Protein AF-A0A957F0D3-F1 (afdb_monomer_lite)

Foldseek 3Di:
DQVLVCVQPVDGQDDPVCVVVLQPDQRPDLVVCVVPDPLSSVLVRQCSHNDPVSHDPDPVSSVVSVVDPDPVVVVVVVVVVVVVVVVVVVVVVVD

Radius of gyration: 15.29 Å; chains: 1; bounding box: 27×42×36 Å

Secondary structure (DSSP, 8-state):
-HHHHHHHHSS-SS-TTGGGGTTT---TTGGGGTTS-HHHHHHHHHHT-SSGGGS-SSHHHHHHHTT----HHHHHHHHHHHHHHHHHHHHHTT-

pLDDT: mean 74.6, std 11.95, range [50.41, 93.0]

Sequence (95 aa):
GAILYLLLLGEPPFDLQQARHFFEVLPPQLNKLNGFEPYIAQALRRCLAAEPSERFATIAELRHSLNLPLPPTQAAQARAELGELVQMIAAELKR

Structure (mmCIF, N/CA/C/O backbone):
data_AF-A0A957F0D3-F1
#
_entry.id   AF-A0A957F0D3-F1
#
loop_
_atom_site.group_PDB
_atom_site.id
_atom_site.type_symbol
_atom_site.label_atom_id
_atom_site.label_alt_id
_atom_site.label_comp_id
_atom_site.label_asym_id
_atom_site.label_entity_id
_atom_site.label_seq_id
_atom_site.pdbx_PDB_ins_code
_atom_site.Cartn_x
_atom_site.Cartn_y
_atom_site.Cartn_z
_atom_site.occupancy
_atom_site.B_iso_or_equiv
_atom_site.auth_seq_id
_atom_site.auth_comp_id
_atom_site.auth_asym_id
_atom_site.auth_atom_id
_atom_site.pdbx_PDB_model_num
ATOM 1 N N . GLY A 1 1 ? -3.951 1.640 -3.133 1.00 85.50 1 GLY A N 1
ATOM 2 C CA . GLY A 1 1 ? -2.542 1.410 -3.495 1.00 85.50 1 GLY A CA 1
ATOM 3 C C . GLY A 1 1 ? -1.792 2.711 -3.636 1.00 85.50 1 GLY A C 1
ATOM 4 O O . GLY A 1 1 ? -1.267 3.187 -2.644 1.00 85.50 1 GLY A O 1
ATOM 5 N N . ALA A 1 2 ? -1.793 3.308 -4.830 1.00 84.81 2 ALA A N 1
ATOM 6 C CA . ALA A 1 2 ? -0.944 4.463 -5.142 1.00 84.81 2 ALA A CA 1
ATOM 7 C C . ALA A 1 2 ? -1.151 5.678 -4.223 1.00 84.81 2 ALA A C 1
ATOM 9 O O . ALA A 1 2 ? -0.180 6.274 -3.781 1.00 84.81 2 ALA A O 1
ATOM 10 N N . ILE A 1 3 ? -2.399 5.986 -3.860 1.00 85.94 3 ILE A N 1
ATOM 11 C CA . ILE A 1 3 ? -2.697 7.062 -2.903 1.00 85.94 3 ILE A CA 1
ATOM 12 C C . ILE A 1 3 ? -2.108 6.773 -1.517 1.00 85.94 3 ILE A C 1
ATOM 14 O O . ILE A 1 3 ? -1.512 7.651 -0.914 1.00 85.94 3 ILE A O 1
ATOM 18 N N . LEU A 1 4 ? -2.227 5.537 -1.020 1.00 85.62 4 LEU A N 1
ATOM 19 C CA . LEU A 1 4 ? -1.657 5.162 0.278 1.00 85.62 4 LEU A CA 1
ATOM 20 C C . LEU A 1 4 ? -0.125 5.267 0.260 1.00 85.62 4 LEU A C 1
ATOM 22 O O . LEU A 1 4 ? 0.455 5.751 1.221 1.00 85.62 4 LEU A O 1
ATOM 26 N N 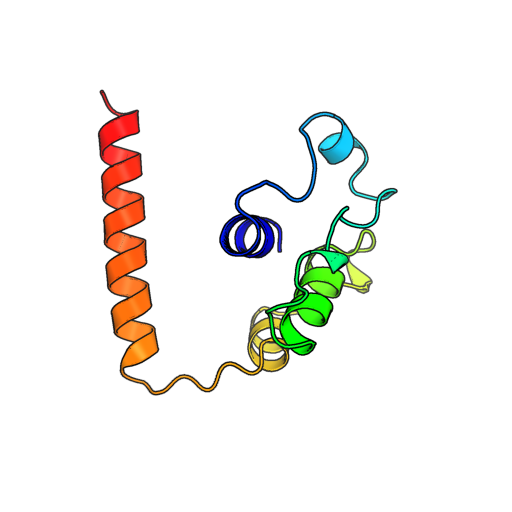. TYR A 1 5 ? 0.514 4.866 -0.842 1.00 87.19 5 TYR A N 1
ATOM 27 C CA . TYR A 1 5 ? 1.954 5.044 -1.033 1.00 87.19 5 TYR A CA 1
ATOM 28 C C . TYR A 1 5 ? 2.337 6.533 -0.972 1.00 87.19 5 TYR A C 1
ATOM 30 O O . TYR A 1 5 ? 3.216 6.903 -0.200 1.00 87.19 5 TYR A O 1
ATOM 38 N N . LEU A 1 6 ? 1.628 7.385 -1.723 1.00 86.50 6 LEU A N 1
ATOM 39 C CA . LEU A 1 6 ? 1.857 8.833 -1.752 1.00 86.50 6 LEU A CA 1
ATOM 40 C C . LEU A 1 6 ? 1.711 9.473 -0.365 1.00 86.50 6 LEU A C 1
ATOM 42 O O . LEU A 1 6 ? 2.530 10.302 0.008 1.00 86.50 6 LEU A O 1
ATOM 46 N N . LEU A 1 7 ? 0.703 9.074 0.415 1.00 85.88 7 LEU A N 1
ATOM 47 C CA . LEU A 1 7 ? 0.501 9.601 1.769 1.00 85.88 7 LEU A CA 1
ATOM 48 C C . LEU A 1 7 ? 1.637 9.219 2.728 1.00 85.88 7 LEU A C 1
ATOM 50 O O . LEU A 1 7 ? 1.961 9.992 3.622 1.00 85.88 7 LEU A O 1
ATOM 54 N N . LEU A 1 8 ? 2.223 8.032 2.559 1.00 83.25 8 LEU A N 1
ATOM 55 C CA . LEU A 1 8 ? 3.255 7.518 3.462 1.00 83.25 8 LEU A CA 1
ATOM 56 C C . LEU A 1 8 ? 4.664 7.989 3.093 1.00 83.25 8 LEU A C 1
ATOM 58 O O . LEU A 1 8 ? 5.504 8.136 3.976 1.00 83.25 8 LEU A O 1
ATOM 62 N N . LEU A 1 9 ? 4.931 8.196 1.803 1.00 82.94 9 LEU A N 1
ATOM 63 C CA . LEU A 1 9 ? 6.273 8.486 1.291 1.00 82.94 9 LEU A CA 1
ATOM 64 C C . LEU A 1 9 ? 6.403 9.887 0.677 1.00 82.94 9 LEU A C 1
ATOM 66 O O . LEU A 1 9 ? 7.513 10.308 0.371 1.00 82.94 9 LEU A O 1
ATOM 70 N N . GLY A 1 10 ? 5.300 10.624 0.519 1.00 83.50 10 GLY A N 1
ATOM 71 C CA . GLY A 1 10 ? 5.285 12.000 0.006 1.00 83.50 10 GLY A CA 1
ATOM 72 C C . GLY A 1 10 ? 5.469 12.123 -1.509 1.00 83.50 10 GLY A C 1
ATOM 73 O O . GLY A 1 10 ? 5.322 13.210 -2.060 1.00 83.50 10 GLY A O 1
ATOM 74 N N . GLU A 1 11 ? 5.738 11.017 -2.198 1.00 84.06 11 GLU A N 1
ATOM 75 C CA . GLU A 1 11 ? 5.922 10.958 -3.645 1.00 84.06 11 GLU A CA 1
ATOM 76 C C . GLU A 1 11 ? 5.118 9.803 -4.259 1.00 84.06 11 GLU A C 1
ATOM 78 O O . GLU A 1 11 ? 4.826 8.816 -3.576 1.00 84.06 11 GLU A O 1
ATOM 83 N N . PRO A 1 12 ? 4.683 9.912 -5.527 1.00 81.69 12 PRO A N 1
ATOM 84 C CA . PRO A 1 12 ? 3.948 8.837 -6.179 1.00 81.69 12 PRO A CA 1
ATOM 85 C C . PRO A 1 12 ? 4.840 7.595 -6.354 1.00 81.69 12 PRO A C 1
ATOM 87 O O . PRO A 1 12 ? 6.047 7.729 -6.546 1.00 81.69 12 PRO A O 1
ATOM 90 N N . PRO A 1 13 ? 4.262 6.378 -6.349 1.00 78.19 13 PRO A N 1
ATOM 91 C CA . PRO A 1 13 ? 5.039 5.146 -6.507 1.00 78.19 13 PRO A CA 1
ATOM 92 C C . PRO A 1 13 ? 5.705 5.012 -7.875 1.00 78.19 13 PRO A C 1
ATOM 94 O O . PRO A 1 13 ? 6.662 4.265 -8.006 1.00 78.19 13 PRO A O 1
ATOM 97 N N . PHE A 1 14 ? 5.197 5.704 -8.893 1.00 78.69 14 PHE A N 1
ATOM 98 C CA . PHE A 1 14 ? 5.708 5.648 -10.256 1.00 78.69 14 PHE A CA 1
ATOM 99 C C . PHE A 1 14 ? 5.704 7.056 -10.845 1.00 78.69 14 PHE A C 1
ATOM 101 O O . PHE A 1 14 ? 4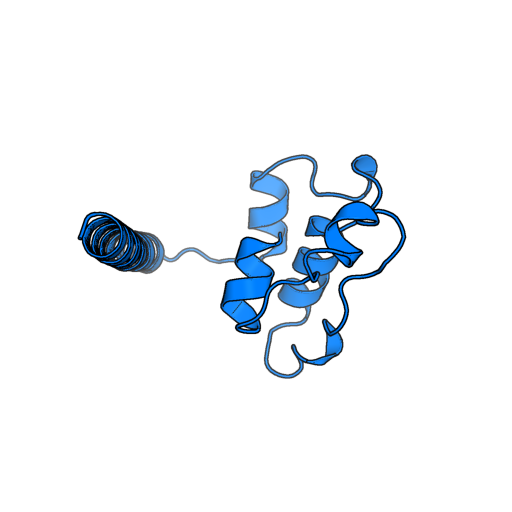.759 7.818 -10.614 1.00 78.69 14 PHE A O 1
ATOM 108 N N . ASP A 1 15 ? 6.730 7.396 -11.627 1.00 73.38 15 ASP A N 1
ATOM 109 C CA . ASP A 1 15 ? 6.691 8.598 -12.462 1.00 73.38 15 ASP A CA 1
ATOM 110 C C . ASP A 1 15 ? 5.731 8.408 -13.661 1.00 73.38 15 ASP A C 1
ATOM 112 O O . ASP A 1 15 ? 5.274 7.300 -13.954 1.00 73.38 15 ASP A O 1
ATOM 116 N N . LEU A 1 16 ? 5.400 9.487 -14.377 1.00 67.00 16 LEU A N 1
ATOM 117 C CA . LEU A 1 16 ? 4.458 9.441 -15.507 1.00 67.00 16 LEU A CA 1
ATOM 118 C C . LEU A 1 16 ? 4.928 8.566 -16.687 1.00 67.00 16 LEU A C 1
ATOM 120 O O . LEU A 1 16 ? 4.089 8.106 -17.467 1.00 67.00 16 LEU A O 1
ATOM 124 N N . GLN A 1 17 ? 6.234 8.332 -16.845 1.00 63.38 17 GLN A N 1
ATOM 125 C CA . GLN A 1 17 ? 6.778 7.447 -17.881 1.00 63.38 17 GLN A CA 1
ATOM 126 C C . GLN A 1 17 ? 6.751 5.973 -17.447 1.00 63.38 17 GLN A C 1
ATOM 128 O O . GLN A 1 17 ? 6.408 5.099 -18.246 1.00 63.38 17 GLN A O 1
ATOM 133 N N . GLN A 1 18 ? 7.019 5.705 -16.170 1.00 62.81 18 GLN A N 1
ATOM 134 C CA . GLN A 1 18 ? 6.936 4.395 -15.525 1.00 62.81 18 GLN A CA 1
ATOM 135 C C . GLN A 1 18 ? 5.485 3.938 -15.361 1.00 62.81 18 GLN A C 1
ATOM 137 O O . GLN A 1 18 ? 5.193 2.754 -15.503 1.00 62.81 18 GLN A O 1
ATOM 142 N N . ALA A 1 19 ? 4.545 4.869 -15.169 1.00 60.97 19 ALA A N 1
ATOM 143 C CA . ALA A 1 19 ? 3.117 4.570 -15.086 1.00 60.97 19 ALA A CA 1
ATOM 144 C C . ALA A 1 19 ? 2.569 3.892 -16.357 1.00 60.97 19 ALA A C 1
ATOM 146 O O . ALA A 1 19 ? 1.584 3.161 -16.285 1.00 60.97 19 ALA A O 1
ATOM 147 N N . ARG A 1 20 ? 3.218 4.093 -17.516 1.00 59.22 20 ARG A N 1
ATOM 148 C CA . ARG A 1 20 ? 2.876 3.402 -18.774 1.00 59.22 20 ARG A CA 1
ATOM 149 C C . ARG A 1 20 ? 3.323 1.936 -18.802 1.00 59.22 20 ARG A C 1
ATOM 151 O O . ARG A 1 20 ? 2.747 1.158 -19.551 1.00 59.22 20 ARG A O 1
ATOM 158 N N . HIS A 1 21 ? 4.286 1.567 -17.960 1.00 60.25 21 HIS A N 1
ATOM 159 C CA . HIS A 1 21 ? 4.856 0.221 -17.828 1.00 60.25 21 HIS A CA 1
ATOM 160 C C . HIS A 1 21 ? 4.597 -0.346 -16.424 1.00 60.25 21 HIS A C 1
ATOM 162 O O . HIS A 1 21 ? 5.406 -1.097 -15.886 1.00 60.25 21 HIS A O 1
ATOM 168 N N . PHE A 1 22 ? 3.452 0.013 -15.827 1.00 60.22 22 PHE A N 1
ATOM 169 C CA . PHE A 1 22 ? 3.046 -0.335 -14.455 1.00 60.22 22 PHE A CA 1
ATOM 170 C C . PHE A 1 22 ? 3.156 -1.839 -14.131 1.00 60.22 22 PHE A C 1
ATOM 172 O O . PHE A 1 22 ? 3.174 -2.226 -12.968 1.00 60.22 22 PHE A O 1
ATOM 179 N N . PHE A 1 23 ? 3.211 -2.689 -15.157 1.00 57.38 23 PHE A N 1
ATOM 180 C CA . PHE A 1 23 ? 3.281 -4.141 -15.049 1.00 57.38 23 PHE A CA 1
ATOM 181 C C . PHE A 1 23 ? 4.705 -4.706 -14.914 1.00 57.38 23 PHE A C 1
ATOM 183 O O . PHE A 1 23 ? 4.855 -5.871 -14.565 1.00 57.38 23 PHE A O 1
ATOM 190 N N . GLU A 1 24 ? 5.749 -3.912 -15.159 1.00 56.88 24 GLU A N 1
ATOM 191 C CA . GLU A 1 24 ? 7.132 -4.417 -15.239 1.00 56.88 24 GLU A CA 1
ATOM 192 C C . GLU A 1 24 ? 8.012 -3.988 -14.057 1.00 56.88 24 GLU A C 1
ATOM 194 O O . GLU A 1 24 ? 9.115 -4.505 -13.876 1.0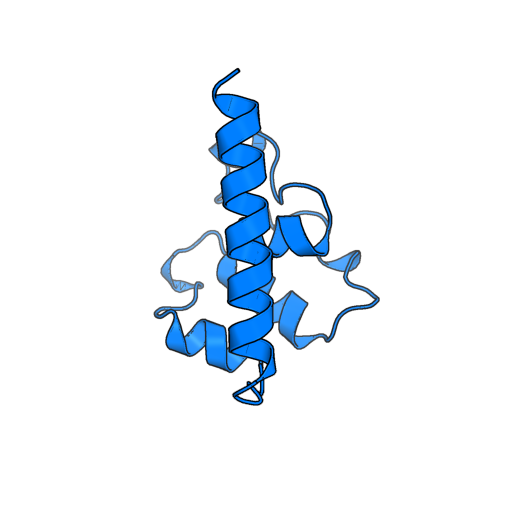0 56.88 24 GLU A O 1
ATOM 199 N N . VAL A 1 25 ? 7.538 -3.055 -13.228 1.00 57.00 25 VAL A N 1
ATOM 200 C CA . VAL A 1 25 ? 8.365 -2.397 -12.211 1.00 57.00 25 VAL A CA 1
ATOM 201 C C . VAL A 1 25 ? 7.737 -2.585 -10.833 1.00 57.00 25 VAL A C 1
ATOM 203 O O . VAL A 1 25 ? 6.631 -2.117 -10.568 1.00 57.00 25 VAL A O 1
ATOM 206 N N . LEU A 1 26 ? 8.449 -3.261 -9.922 1.00 59.22 26 LEU A N 1
ATOM 207 C CA . LEU A 1 26 ? 8.116 -3.214 -8.495 1.00 59.22 26 LEU A CA 1
ATOM 208 C C . LEU A 1 26 ? 8.138 -1.745 -8.049 1.00 59.22 26 LEU A C 1
ATOM 210 O O . LEU A 1 26 ? 9.104 -1.067 -8.396 1.00 59.22 26 LEU A O 1
ATOM 214 N N . PRO A 1 27 ? 7.162 -1.259 -7.254 1.00 60.41 27 PRO A N 1
ATOM 215 C CA . PRO A 1 27 ? 7.179 0.115 -6.769 1.00 60.41 27 PRO A CA 1
ATOM 216 C C . PRO A 1 27 ? 8.542 0.403 -6.135 1.00 60.41 27 PRO A C 1
ATOM 218 O O . PRO A 1 27 ? 8.895 -0.261 -5.146 1.00 60.41 27 PRO A O 1
ATOM 221 N N . PRO A 1 28 ? 9.346 1.314 -6.709 1.00 59.88 28 PRO A N 1
ATOM 222 C CA . PRO A 1 28 ? 10.620 1.668 -6.125 1.00 59.88 28 PRO A CA 1
ATOM 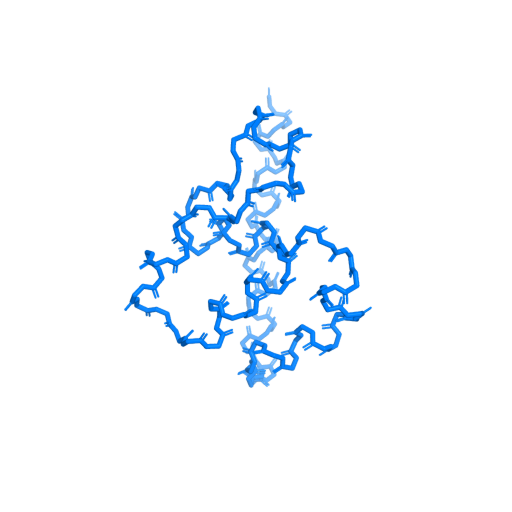223 C C . PRO A 1 28 ? 10.358 2.157 -4.700 1.00 59.88 28 PRO A C 1
ATOM 225 O O . PRO A 1 28 ? 9.350 2.785 -4.430 1.00 59.88 28 PRO A O 1
ATOM 228 N N . GLN A 1 29 ? 11.275 1.871 -3.781 1.00 65.31 29 GLN A N 1
ATOM 229 C CA . GLN A 1 29 ? 11.334 2.474 -2.445 1.00 65.31 29 GLN A CA 1
ATOM 230 C C . GLN A 1 29 ? 10.436 1.950 -1.306 1.00 65.31 29 GLN A C 1
ATOM 232 O O . GLN A 1 29 ? 10.380 2.582 -0.250 1.00 65.31 29 GLN A O 1
ATOM 237 N N . LEU A 1 30 ? 9.828 0.759 -1.396 1.00 67.06 30 LEU A N 1
ATOM 238 C CA . LEU A 1 30 ? 9.180 0.155 -0.207 1.00 67.06 30 LEU A CA 1
ATOM 239 C C . LEU A 1 30 ? 10.146 -0.042 0.985 1.00 67.06 30 LEU A C 1
ATOM 241 O O . LEU A 1 30 ? 9.710 -0.134 2.126 1.00 67.06 30 LEU A O 1
ATOM 245 N N . ASN A 1 31 ? 11.456 -0.077 0.738 1.00 68.56 31 ASN A N 1
ATOM 246 C CA . ASN A 1 31 ? 12.507 -0.094 1.759 1.00 68.56 31 ASN A CA 1
ATOM 247 C C . ASN A 1 31 ? 12.670 1.237 2.520 1.00 68.56 31 ASN A C 1
ATOM 249 O O . ASN A 1 31 ? 13.277 1.242 3.584 1.00 68.56 31 ASN A O 1
ATOM 253 N N . LYS A 1 32 ? 12.136 2.362 2.024 1.00 70.25 32 LYS A N 1
ATOM 254 C CA . LYS A 1 32 ? 12.106 3.629 2.778 1.00 70.25 32 LYS A CA 1
ATOM 255 C C . LYS A 1 32 ? 11.049 3.633 3.883 1.00 70.25 32 LYS A C 1
ATOM 257 O O . LYS A 1 32 ? 11.066 4.514 4.735 1.00 70.25 32 LYS A O 1
ATOM 262 N N . LEU A 1 33 ? 10.189 2.615 3.935 1.00 70.06 33 LEU A N 1
ATOM 263 C CA . LEU A 1 33 ? 9.205 2.425 5.000 1.00 70.06 33 LEU A CA 1
ATOM 264 C C . LEU A 1 33 ? 9.819 1.911 6.319 1.00 70.06 33 LEU A C 1
ATOM 266 O O . LEU A 1 33 ? 9.086 1.396 7.151 1.00 70.06 33 LEU A O 1
ATOM 270 N N . ASN A 1 34 ? 11.131 2.054 6.549 1.00 59.97 34 ASN A N 1
ATOM 271 C CA . ASN A 1 34 ? 11.850 1.525 7.724 1.00 59.97 34 ASN A CA 1
ATOM 272 C C . ASN A 1 34 ? 11.352 2.038 9.100 1.00 59.97 34 ASN A C 1
ATOM 274 O O . ASN A 1 34 ? 11.861 1.593 10.123 1.00 59.97 34 ASN A O 1
ATOM 278 N N . GLY A 1 35 ? 10.371 2.946 9.146 1.00 64.31 35 GLY A N 1
ATOM 279 C CA . GLY A 1 35 ? 9.676 3.384 10.366 1.00 64.31 35 GLY A CA 1
ATOM 280 C C . GLY A 1 35 ? 8.198 2.979 10.450 1.00 64.31 35 GLY A C 1
ATOM 281 O O . GLY A 1 35 ? 7.524 3.357 11.402 1.00 64.31 35 GLY A O 1
ATOM 282 N N . PHE A 1 36 ? 7.681 2.246 9.463 1.00 68.00 36 PHE A N 1
ATOM 283 C CA . PHE A 1 36 ? 6.305 1.761 9.435 1.00 68.00 36 PHE A CA 1
ATOM 284 C C . PHE A 1 36 ? 6.249 0.278 9.772 1.00 68.00 36 PHE A C 1
ATOM 286 O O . PHE A 1 36 ? 7.165 -0.490 9.479 1.00 68.00 36 PHE A O 1
ATOM 293 N N . GLU A 1 37 ? 5.127 -0.129 10.354 1.00 74.81 37 GLU A N 1
ATOM 294 C CA . GLU A 1 37 ? 4.876 -1.524 10.676 1.00 74.81 37 GLU A CA 1
ATOM 295 C C . GLU A 1 37 ? 4.985 -2.421 9.424 1.00 74.81 37 GLU A C 1
ATOM 297 O O . GLU A 1 37 ? 4.441 -2.071 8.366 1.00 74.81 37 GLU A O 1
ATOM 302 N N . PRO A 1 38 ? 5.627 -3.604 9.514 1.00 76.56 38 PRO A N 1
ATOM 303 C CA . PRO A 1 38 ? 5.877 -4.481 8.364 1.00 76.56 38 PRO A CA 1
ATOM 304 C C . PRO A 1 38 ? 4.626 -4.843 7.547 1.00 76.56 38 PRO A C 1
ATOM 306 O O . PRO A 1 38 ? 4.707 -5.040 6.330 1.00 76.56 38 PRO A O 1
ATOM 309 N N . TYR A 1 39 ? 3.453 -4.887 8.190 1.00 80.88 39 TYR A N 1
ATOM 310 C CA . TYR A 1 39 ? 2.183 -5.178 7.521 1.00 80.88 39 TYR A CA 1
ATOM 311 C C . TYR A 1 39 ? 1.779 -4.088 6.510 1.00 80.88 39 TYR A C 1
ATOM 313 O O . TYR A 1 39 ? 1.141 -4.398 5.502 1.00 80.88 39 TYR A O 1
ATOM 321 N N . ILE A 1 40 ? 2.184 -2.827 6.715 1.00 84.12 40 ILE A N 1
ATOM 322 C CA . ILE A 1 40 ? 1.880 -1.711 5.803 1.00 84.12 40 ILE A CA 1
ATOM 323 C C . ILE A 1 40 ? 2.644 -1.889 4.493 1.00 84.12 40 ILE A C 1
ATOM 325 O O . ILE A 1 40 ? 2.059 -1.798 3.412 1.00 84.12 40 ILE A O 1
ATOM 329 N N . ALA A 1 41 ? 3.939 -2.202 4.577 1.00 83.19 41 ALA A N 1
ATOM 330 C CA . ALA A 1 41 ? 4.767 -2.460 3.402 1.00 83.19 41 ALA A CA 1
ATOM 331 C C . ALA A 1 41 ? 4.258 -3.677 2.610 1.00 83.19 41 ALA A C 1
ATOM 333 O O . ALA A 1 41 ? 4.207 -3.647 1.377 1.00 83.19 41 ALA A O 1
ATOM 334 N N . GLN A 1 42 ? 3.821 -4.729 3.309 1.00 84.94 42 GLN A N 1
ATOM 335 C CA . GLN A 1 42 ? 3.240 -5.916 2.682 1.00 84.94 42 GLN A CA 1
ATOM 336 C C . GLN A 1 42 ? 1.901 -5.609 1.989 1.00 84.94 42 GLN A C 1
ATOM 338 O O . GLN A 1 42 ? 1.689 -6.019 0.843 1.00 84.94 42 GLN A O 1
ATOM 343 N N . ALA A 1 43 ? 1.026 -4.834 2.635 1.00 89.00 43 ALA A N 1
ATOM 344 C CA . ALA A 1 43 ? -0.239 -4.399 2.051 1.00 89.00 43 ALA A CA 1
ATOM 345 C C . ALA A 1 43 ? -0.023 -3.490 0.830 1.00 89.00 43 ALA A C 1
ATOM 347 O O . ALA A 1 43 ? -0.696 -3.650 -0.190 1.00 89.00 43 ALA A O 1
ATOM 348 N N . LEU A 1 44 ? 0.945 -2.571 0.883 1.00 87.56 44 LEU A N 1
ATOM 349 C CA . LEU A 1 44 ? 1.315 -1.742 -0.265 1.00 87.56 44 LEU A CA 1
ATOM 350 C C . LEU A 1 44 ? 1.832 -2.581 -1.435 1.00 87.56 44 LEU A C 1
ATOM 352 O O . LEU A 1 44 ? 1.414 -2.340 -2.568 1.00 87.56 44 LEU A O 1
ATOM 356 N N . ARG A 1 45 ? 2.664 -3.595 -1.166 1.00 86.06 45 ARG A N 1
ATOM 357 C CA . ARG A 1 45 ? 3.169 -4.512 -2.198 1.00 86.06 45 ARG A CA 1
ATOM 358 C C . ARG A 1 45 ? 2.030 -5.239 -2.915 1.00 86.06 45 ARG A C 1
ATOM 360 O O . ARG A 1 45 ? 1.992 -5.207 -4.138 1.00 86.06 45 ARG A O 1
ATOM 367 N N . ARG A 1 46 ? 1.069 -5.821 -2.182 1.00 89.56 46 ARG A N 1
ATOM 368 C CA . ARG A 1 46 ? -0.115 -6.456 -2.804 1.00 89.56 46 ARG A CA 1
ATOM 369 C C . ARG A 1 46 ? -0.995 -5.443 -3.533 1.00 89.56 46 ARG A C 1
ATOM 371 O O . ARG A 1 46 ? -1.465 -5.717 -4.627 1.00 89.56 46 ARG A O 1
ATOM 378 N N . CYS A 1 47 ? -1.206 -4.251 -2.974 1.00 89.81 47 CYS A N 1
ATOM 379 C CA . CYS A 1 47 ? -2.008 -3.215 -3.634 1.00 89.81 47 CYS A CA 1
ATOM 380 C C . CYS A 1 47 ? -1.452 -2.773 -4.992 1.00 89.81 47 CYS A C 1
ATOM 382 O O . CYS A 1 47 ? -2.223 -2.326 -5.841 1.00 89.81 47 CYS A O 1
ATOM 384 N N . LEU A 1 48 ? -0.128 -2.783 -5.133 1.00 86.31 48 LEU A N 1
ATOM 385 C CA . LEU A 1 48 ? 0.593 -2.285 -6.299 1.00 86.31 48 LEU A CA 1
ATOM 386 C C . LEU A 1 48 ? 1.137 -3.420 -7.177 1.00 86.31 48 LEU A C 1
ATOM 388 O O . LEU A 1 48 ? 1.960 -3.156 -8.046 1.00 86.31 48 LEU A O 1
ATOM 392 N N . ALA A 1 49 ? 0.695 -4.663 -6.959 1.00 85.00 49 ALA A N 1
ATOM 393 C CA . ALA A 1 49 ? 1.105 -5.790 -7.784 1.00 85.00 49 ALA A CA 1
ATOM 394 C C . ALA A 1 49 ? 0.719 -5.560 -9.255 1.00 85.00 49 ALA A C 1
ATOM 396 O O . ALA A 1 49 ? -0.371 -5.049 -9.553 1.00 85.00 49 ALA A O 1
ATOM 397 N N . ALA A 1 50 ? 1.618 -5.942 -10.163 1.00 80.12 50 ALA A N 1
ATOM 398 C CA . ALA A 1 50 ? 1.413 -5.849 -11.603 1.00 80.12 50 ALA A CA 1
ATOM 399 C C . ALA A 1 50 ? 0.164 -6.638 -12.013 1.00 80.12 50 ALA A C 1
ATOM 401 O O . ALA A 1 50 ? -0.797 -6.059 -12.528 1.00 80.12 50 ALA A O 1
ATOM 402 N N . GLU A 1 51 ? 0.142 -7.924 -11.664 1.00 84.25 51 GLU A N 1
ATOM 403 C CA . GLU A 1 51 ? -0.955 -8.834 -11.961 1.00 84.25 51 GLU A CA 1
ATOM 404 C C . GLU A 1 51 ? -2.189 -8.531 -11.097 1.00 84.25 51 GLU A C 1
ATOM 406 O O . GLU A 1 51 ? -2.108 -8.544 -9.863 1.00 84.25 51 GLU A O 1
ATOM 411 N N . PRO A 1 52 ? -3.370 -8.282 -11.698 1.00 86.25 52 PRO A N 1
ATOM 412 C CA . PRO A 1 52 ? -4.592 -8.018 -10.940 1.00 86.25 52 PRO A CA 1
ATOM 413 C C . PRO A 1 52 ? -4.964 -9.137 -9.961 1.00 86.25 52 PRO A C 1
ATOM 415 O O . PRO A 1 52 ? -5.499 -8.846 -8.894 1.00 86.25 52 PRO A O 1
ATOM 418 N N . SER A 1 53 ? -4.656 -10.395 -10.293 1.00 90.62 53 SER A N 1
ATOM 419 C CA . SER A 1 53 ? -4.910 -11.561 -9.436 1.00 90.62 53 SER A CA 1
ATOM 420 C C . SER A 1 53 ? -4.046 -11.601 -8.174 1.00 90.62 53 SER A C 1
ATOM 422 O O . SER A 1 53 ? -4.405 -12.283 -7.218 1.00 90.62 53 SER A O 1
ATOM 424 N N . GLU A 1 54 ? -2.925 -10.881 -8.146 1.00 89.06 54 GLU A N 1
ATOM 425 C CA . GLU A 1 54 ? -2.050 -10.786 -6.970 1.00 89.06 54 GLU A CA 1
ATOM 426 C C . GLU A 1 54 ? -2.476 -9.666 -6.004 1.00 89.06 54 GLU A C 1
ATOM 428 O O . GLU A 1 54 ? -1.996 -9.583 -4.863 1.00 89.06 54 GLU A O 1
ATOM 433 N N . ARG A 1 55 ? -3.408 -8.807 -6.437 1.00 91.81 55 ARG A N 1
ATOM 434 C CA . ARG A 1 55 ? -3.967 -7.725 -5.623 1.00 91.81 55 ARG A CA 1
ATOM 435 C C . ARG A 1 55 ? -4.987 -8.257 -4.619 1.00 91.81 55 ARG A C 1
ATOM 437 O O . ARG A 1 55 ? -5.402 -9.412 -4.645 1.00 91.81 55 ARG A O 1
ATOM 444 N N . PHE A 1 56 ? -5.403 -7.389 -3.703 1.00 93.00 56 PHE A N 1
ATOM 445 C CA . PHE A 1 56 ? -6.554 -7.674 -2.850 1.00 93.00 56 PHE A CA 1
ATOM 446 C C . PHE A 1 56 ? -7.813 -7.781 -3.708 1.00 93.00 56 PHE A C 1
ATOM 448 O O . PHE A 1 56 ? -8.117 -6.861 -4.472 1.00 93.00 56 PHE A O 1
ATOM 455 N N . ALA A 1 57 ? -8.560 -8.871 -3.546 1.00 92.50 57 ALA A N 1
ATOM 456 C CA . ALA A 1 57 ? -9.788 -9.100 -4.303 1.00 92.50 57 ALA A CA 1
ATOM 457 C C . ALA A 1 57 ? -10.902 -8.140 -3.865 1.00 92.50 57 ALA A C 1
ATOM 459 O O . ALA A 1 57 ? -11.785 -7.788 -4.646 1.00 92.50 57 ALA A O 1
ATOM 460 N N . THR A 1 58 ? -10.864 -7.704 -2.602 1.00 91.81 58 THR A N 1
ATOM 461 C CA . THR A 1 58 ? -11.855 -6.789 -2.034 1.00 91.81 58 THR A CA 1
ATOM 462 C C . THR A 1 58 ? -11.218 -5.742 -1.129 1.00 91.81 58 THR A C 1
ATOM 464 O O . THR A 1 58 ? -10.149 -5.932 -0.547 1.00 91.81 58 THR A O 1
ATOM 467 N N . ILE A 1 59 ? -11.937 -4.637 -0.928 1.00 86.94 59 ILE A N 1
ATOM 468 C CA . ILE A 1 59 ? -11.538 -3.603 0.030 1.00 86.94 59 ILE A CA 1
ATOM 469 C C . ILE A 1 59 ? -11.522 -4.114 1.480 1.00 86.94 59 ILE A C 1
ATOM 471 O O . ILE A 1 59 ? -10.733 -3.640 2.295 1.00 86.94 59 ILE A O 1
ATOM 475 N N . ALA A 1 60 ? -12.374 -5.091 1.809 1.00 86.38 60 ALA A N 1
ATOM 476 C CA . ALA A 1 60 ? -12.433 -5.692 3.138 1.00 86.38 60 ALA A CA 1
ATOM 477 C C . ALA A 1 60 ? -11.149 -6.471 3.455 1.00 86.38 60 ALA A C 1
ATOM 479 O O . ALA A 1 60 ? -10.636 -6.372 4.568 1.00 86.38 60 ALA A O 1
ATOM 480 N N . GLU A 1 61 ? -10.609 -7.175 2.459 1.00 88.75 61 GLU A N 1
ATOM 481 C CA . GLU A 1 61 ? -9.341 -7.897 2.560 1.00 88.75 61 GLU A CA 1
ATOM 482 C C . GLU A 1 61 ? -8.164 -6.935 2.775 1.00 88.75 61 GLU A C 1
ATOM 484 O O . GLU A 1 61 ? -7.357 -7.141 3.681 1.00 88.75 61 GLU A O 1
ATOM 489 N N . LEU A 1 62 ? -8.118 -5.827 2.022 1.00 89.75 62 LEU A N 1
ATOM 490 C CA . LEU A 1 62 ? -7.126 -4.769 2.239 1.00 89.75 62 LEU A CA 1
ATOM 491 C C . LEU A 1 62 ? -7.230 -4.189 3.656 1.00 89.75 62 LEU A C 1
ATOM 493 O O . LEU A 1 62 ? -6.225 -4.051 4.349 1.00 89.75 62 LEU A O 1
ATOM 497 N N . ARG A 1 63 ? -8.445 -3.867 4.110 1.00 86.50 63 ARG A N 1
ATOM 498 C CA . ARG A 1 63 ? -8.669 -3.312 5.452 1.00 86.50 63 ARG A CA 1
ATOM 499 C C . ARG A 1 63 ? -8.205 -4.270 6.549 1.00 86.50 63 ARG A C 1
ATOM 501 O O . ARG A 1 63 ? -7.607 -3.821 7.520 1.00 86.50 63 ARG A O 1
ATOM 508 N N . HIS A 1 64 ? -8.474 -5.565 6.388 1.00 85.50 64 HIS A N 1
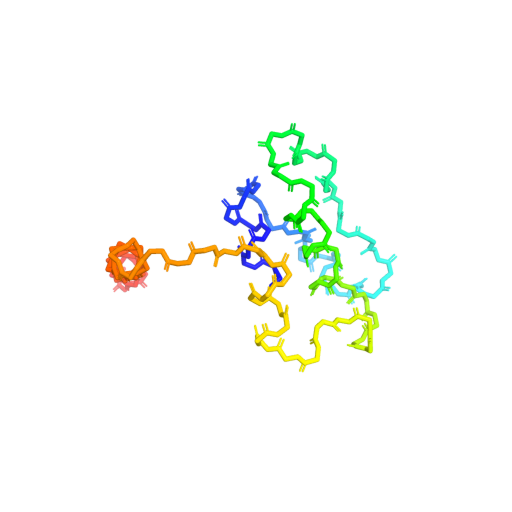ATOM 509 C CA . HIS A 1 64 ? -8.001 -6.593 7.310 1.00 85.50 64 HIS A CA 1
ATOM 510 C C . HIS A 1 64 ? -6.468 -6.683 7.308 1.00 85.50 64 HIS A C 1
ATOM 512 O O . HIS A 1 64 ? -5.856 -6.691 8.371 1.00 85.50 64 HIS A O 1
ATOM 518 N N . SER A 1 65 ? -5.842 -6.658 6.127 1.00 86.44 65 SER A N 1
ATOM 519 C CA . SER A 1 65 ? -4.381 -6.709 5.984 1.00 86.44 65 SER A CA 1
ATOM 520 C C . SER A 1 65 ? -3.661 -5.488 6.549 1.00 86.44 65 SER A C 1
ATOM 522 O O . SER A 1 65 ? -2.521 -5.614 6.984 1.00 86.44 65 SER A O 1
ATOM 524 N N . LEU A 1 66 ? -4.292 -4.313 6.536 1.00 85.56 66 LEU A N 1
ATOM 525 C CA . LEU A 1 66 ? -3.748 -3.112 7.171 1.00 85.56 66 LEU A CA 1
ATOM 526 C C . LEU A 1 66 ? -3.865 -3.148 8.698 1.00 85.56 66 LEU A C 1
ATOM 528 O O . LEU A 1 66 ? -3.477 -2.178 9.333 1.00 85.56 66 LEU A O 1
ATOM 532 N N . ASN A 1 67 ? -4.415 -4.229 9.266 1.00 74.06 67 ASN A N 1
ATOM 533 C CA . ASN A 1 67 ? -4.552 -4.470 10.697 1.00 74.06 67 ASN A CA 1
ATOM 534 C C . ASN A 1 67 ? -4.941 -3.205 11.471 1.00 74.06 67 ASN A C 1
ATOM 536 O O . ASN A 1 67 ? -4.355 -2.910 12.503 1.00 74.06 67 ASN A O 1
ATOM 540 N N . LEU A 1 68 ? -5.875 -2.419 10.922 1.00 64.56 68 LEU A N 1
ATOM 541 C CA . LEU A 1 68 ? -6.351 -1.185 11.532 1.00 64.56 68 LEU A CA 1
ATOM 542 C C . LEU A 1 68 ? -7.400 -1.576 12.581 1.00 64.56 68 LEU A C 1
ATOM 544 O O . LEU A 1 68 ? -8.556 -1.800 12.196 1.00 64.56 68 LEU A O 1
ATOM 548 N N . PRO A 1 69 ? -7.077 -1.661 13.892 1.00 56.69 69 PRO A N 1
ATOM 549 C CA . PRO A 1 69 ? -8.120 -1.537 14.887 1.00 56.69 69 PRO A CA 1
ATOM 550 C C . PRO A 1 69 ? -8.687 -0.136 14.691 1.00 56.69 69 PRO A C 1
ATOM 552 O O . PRO A 1 69 ? -7.985 0.856 14.855 1.00 56.69 69 PRO A O 1
ATOM 555 N N . LEU A 1 70 ? -9.941 -0.031 14.272 1.00 50.41 70 LEU A N 1
ATOM 556 C CA . LEU A 1 70 ? -10.630 1.245 14.342 1.00 50.41 70 LEU A CA 1
ATOM 557 C C . LEU A 1 70 ? -11.204 1.345 15.754 1.00 50.41 70 LEU A C 1
ATOM 559 O O . LEU A 1 70 ? -12.239 0.726 16.013 1.00 50.41 70 LEU A O 1
ATOM 563 N N . PRO A 1 71 ? -10.608 2.116 16.681 1.00 50.62 71 PRO A N 1
ATOM 564 C CA . PRO A 1 71 ? -11.435 2.691 17.718 1.00 50.62 71 PRO A CA 1
ATOM 565 C C . PRO A 1 71 ? -12.461 3.584 16.994 1.00 50.62 71 PRO A C 1
ATOM 567 O O . PRO A 1 71 ? -12.075 4.395 16.142 1.00 50.62 71 PRO A O 1
ATOM 570 N N . PRO A 1 72 ? -13.768 3.426 17.268 1.00 55.91 72 PRO A N 1
ATOM 571 C CA . PRO A 1 72 ? -14.842 4.081 16.513 1.00 55.91 72 PRO A CA 1
ATOM 572 C C . PRO A 1 72 ? -14.728 5.617 16.471 1.00 55.91 72 PRO A C 1
ATOM 574 O O . PRO A 1 72 ? -15.294 6.255 15.589 1.00 55.91 72 PRO A O 1
ATOM 577 N N . THR A 1 73 ? -13.950 6.209 17.375 1.00 56.81 73 THR A N 1
ATOM 578 C CA . THR A 1 73 ? -13.678 7.645 17.484 1.00 56.81 73 THR A CA 1
ATOM 579 C C . THR A 1 73 ? -12.616 8.169 16.510 1.00 56.81 73 THR A C 1
ATOM 581 O O . THR A 1 73 ? -12.829 9.218 15.906 1.00 56.81 73 THR A O 1
ATOM 584 N N . GLN A 1 74 ? -11.515 7.447 16.271 1.00 56.94 74 GLN A N 1
ATOM 585 C CA . GLN A 1 74 ? -10.419 7.958 15.423 1.00 56.94 74 GLN A CA 1
ATOM 586 C C . GLN A 1 74 ? -10.746 7.880 13.924 1.00 56.94 74 GLN A C 1
ATOM 588 O O . GLN A 1 74 ? -10.337 8.734 13.143 1.00 56.94 74 GLN A O 1
ATOM 593 N N . ALA A 1 75 ? -11.558 6.898 13.518 1.00 55.22 75 ALA A N 1
ATOM 594 C CA . ALA A 1 75 ? -12.018 6.761 12.135 1.00 55.22 75 ALA A CA 1
ATOM 595 C C . ALA A 1 75 ? -12.893 7.944 11.679 1.00 55.22 75 ALA A C 1
ATOM 597 O O . ALA A 1 75 ? -12.871 8.328 10.509 1.00 55.22 75 ALA A O 1
ATOM 598 N N . ALA A 1 76 ? -13.685 8.499 12.602 1.00 60.53 76 ALA A N 1
ATOM 599 C CA . ALA A 1 76 ? -14.550 9.645 12.348 1.00 60.53 76 ALA A CA 1
ATOM 600 C C . ALA A 1 76 ? -13.743 10.948 12.251 1.00 60.53 76 ALA A C 1
ATOM 602 O O . ALA A 1 76 ? -13.984 11.740 11.342 1.00 60.53 76 ALA A O 1
ATOM 603 N N . GLN A 1 77 ? -12.748 11.127 13.126 1.00 62.50 77 GLN A N 1
ATOM 604 C CA . GLN A 1 77 ? -11.850 12.287 13.113 1.00 62.50 77 GLN A CA 1
ATOM 605 C C . GLN A 1 77 ? -10.990 12.326 11.844 1.00 62.50 77 GLN A C 1
ATOM 607 O O . GLN A 1 77 ? -11.024 13.318 11.122 1.00 62.50 77 GLN A O 1
ATOM 612 N N . ALA A 1 78 ? -10.346 11.212 11.479 1.00 63.16 78 ALA A N 1
ATOM 613 C CA . ALA A 1 78 ? -9.545 11.134 10.254 1.00 63.16 78 ALA A CA 1
ATOM 614 C C . ALA A 1 78 ? -10.376 11.394 8.979 1.00 63.16 78 ALA A C 1
ATOM 616 O O . ALA A 1 78 ? -9.886 11.975 8.012 1.00 63.16 78 ALA A O 1
ATOM 617 N N . ARG A 1 79 ? -11.656 10.989 8.963 1.00 69.56 79 ARG A N 1
ATOM 618 C CA . ARG A 1 79 ? -12.582 11.299 7.858 1.00 69.56 79 ARG A CA 1
ATOM 619 C C . ARG A 1 79 ? -12.920 12.783 7.768 1.00 69.56 79 ARG A C 1
ATOM 621 O O . ARG A 1 79 ? -13.047 13.283 6.653 1.00 69.56 79 ARG A O 1
ATOM 628 N N . ALA A 1 80 ? -13.096 13.451 8.905 1.00 67.12 80 ALA A N 1
ATOM 629 C CA . ALA A 1 80 ? -13.364 14.883 8.943 1.00 67.12 80 ALA A CA 1
ATOM 630 C C . ALA A 1 80 ? -12.152 15.674 8.426 1.00 67.12 80 ALA A C 1
ATOM 632 O O . ALA A 1 80 ? -12.299 16.467 7.501 1.00 67.12 80 ALA A O 1
ATOM 633 N N . GLU A 1 81 ? -10.953 15.359 8.919 1.00 72.31 81 GLU A N 1
ATOM 634 C CA . GLU A 1 81 ? -9.702 16.029 8.530 1.00 72.31 81 GLU A CA 1
ATOM 635 C C . GLU A 1 81 ? -9.369 15.841 7.040 1.00 72.31 81 GLU A C 1
ATOM 637 O O . GLU A 1 81 ? -9.035 16.798 6.340 1.00 72.31 81 GLU A O 1
ATOM 642 N N . LEU A 1 82 ? -9.526 14.623 6.504 1.00 73.81 82 LEU A N 1
ATOM 643 C CA . LEU A 1 82 ? -9.351 14.374 5.067 1.00 73.81 82 LEU A CA 1
ATOM 644 C C . LEU A 1 82 ? -10.407 15.095 4.219 1.00 73.81 82 LEU A C 1
ATOM 646 O O . LEU A 1 82 ? -10.101 15.549 3.116 1.00 73.81 82 LEU A O 1
ATOM 650 N N . GLY A 1 83 ? -11.64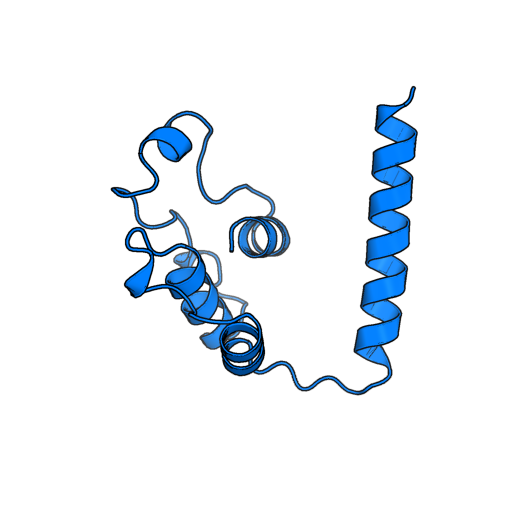0 15.206 4.718 1.00 79.19 83 GLY A N 1
ATOM 651 C CA . GLY A 1 83 ? -12.703 15.963 4.061 1.00 79.19 83 GLY A CA 1
ATOM 652 C C . GLY A 1 83 ? -12.353 17.444 3.928 1.00 79.19 83 GLY A C 1
ATOM 653 O O . GLY A 1 83 ? -12.500 18.009 2.843 1.00 79.19 83 GLY A O 1
ATOM 654 N N . GLU A 1 84 ? -11.832 18.053 4.992 1.00 76.19 84 GLU A N 1
ATOM 655 C CA . GLU A 1 84 ? -11.384 19.450 4.986 1.00 76.19 84 GLU A CA 1
ATOM 656 C C . GLU A 1 84 ? -10.207 19.674 4.031 1.00 76.19 84 GLU A C 1
ATOM 658 O O . GLU A 1 84 ? -10.228 20.616 3.236 1.00 76.19 84 GLU A O 1
ATOM 663 N N . LEU A 1 85 ? -9.226 18.766 4.025 1.00 72.56 85 LEU A N 1
ATOM 664 C CA . LEU A 1 85 ? -8.075 18.853 3.125 1.00 72.56 85 LEU A CA 1
ATOM 665 C C . LEU A 1 85 ? -8.496 18.795 1.645 1.00 72.56 85 LEU A C 1
ATOM 667 O O . LEU A 1 85 ? -8.009 19.568 0.819 1.00 72.56 85 LEU A O 1
ATOM 671 N N . VAL A 1 86 ? -9.433 17.905 1.304 1.00 78.69 86 VAL A N 1
ATOM 672 C CA . VAL A 1 86 ? -9.963 17.777 -0.064 1.00 78.69 86 VAL A CA 1
ATOM 673 C C . VAL A 1 86 ? -10.736 19.029 -0.480 1.00 78.69 86 VAL A C 1
ATOM 675 O O . VAL A 1 86 ? -10.596 19.474 -1.619 1.00 78.69 86 VAL A O 1
ATOM 678 N N . GLN A 1 87 ? -11.521 19.622 0.424 1.00 76.75 87 GLN A N 1
ATOM 679 C CA . GLN A 1 87 ? -12.244 20.870 0.151 1.00 76.75 87 GLN A CA 1
ATOM 680 C C . GLN A 1 87 ? -11.292 22.045 -0.072 1.00 76.75 87 GLN A C 1
ATOM 682 O O . GLN A 1 87 ? -11.493 22.821 -1.005 1.00 76.75 87 GLN A O 1
ATOM 687 N N . MET A 1 88 ? -10.233 22.144 0.732 1.00 79.88 88 MET A N 1
ATOM 688 C CA . MET A 1 88 ? -9.203 23.170 0.579 1.00 79.88 88 MET A CA 1
ATOM 689 C C . MET A 1 88 ? -8.502 23.055 -0.782 1.00 79.88 88 MET A C 1
ATOM 691 O O . MET A 1 88 ? -8.440 24.028 -1.526 1.00 79.88 88 MET A O 1
ATOM 695 N N . ILE A 1 89 ? -8.067 21.851 -1.167 1.00 73.31 89 ILE A N 1
ATOM 696 C CA . ILE A 1 89 ? -7.446 21.618 -2.483 1.00 73.31 89 ILE A CA 1
ATOM 697 C C . ILE A 1 89 ? -8.429 21.945 -3.619 1.00 73.31 89 ILE A C 1
ATOM 699 O O . ILE A 1 89 ? -8.057 22.581 -4.603 1.00 73.31 89 ILE A O 1
ATOM 703 N N . ALA A 1 90 ? -9.697 21.549 -3.490 1.00 73.44 90 ALA A N 1
ATOM 704 C CA . ALA A 1 90 ? -10.719 21.839 -4.493 1.00 73.44 90 ALA A CA 1
ATOM 705 C C . ALA A 1 90 ? -11.039 23.340 -4.621 1.00 73.44 90 ALA A C 1
ATOM 707 O O . ALA A 1 90 ? -11.443 23.776 -5.700 1.00 73.44 90 ALA A O 1
ATOM 708 N N . ALA A 1 91 ? -10.890 24.122 -3.549 1.00 73.62 91 ALA A N 1
ATOM 709 C CA . ALA A 1 91 ? -11.050 25.573 -3.571 1.00 73.62 91 ALA A CA 1
ATOM 710 C C . ALA A 1 91 ? -9.862 26.264 -4.258 1.00 73.62 91 ALA A C 1
ATOM 712 O O . ALA A 1 91 ? -10.072 27.154 -5.082 1.00 73.62 91 ALA A O 1
ATOM 713 N N . GLU A 1 92 ? -8.639 25.807 -3.987 1.00 70.62 92 GLU A N 1
ATOM 714 C CA . GLU A 1 92 ? -7.421 26.343 -4.601 1.00 70.62 92 GLU A CA 1
ATOM 715 C C . GLU A 1 92 ? -7.355 26.060 -6.110 1.00 70.62 92 GLU A C 1
ATOM 717 O O . GLU A 1 92 ? -6.916 26.911 -6.874 1.00 70.62 92 GLU A O 1
ATOM 722 N N . LEU A 1 93 ? -7.866 24.909 -6.564 1.00 66.12 93 LEU A N 1
ATOM 723 C CA . LEU A 1 93 ? -7.939 24.552 -7.991 1.00 66.12 93 LEU A CA 1
ATOM 724 C C . LEU A 1 93 ? -9.030 25.303 -8.780 1.00 66.12 93 LEU A C 1
ATOM 726 O O . LEU A 1 93 ? -9.094 25.174 -10.001 1.00 66.12 93 LEU A O 1
ATOM 730 N N . LYS A 1 94 ? -9.923 26.035 -8.101 1.00 65.44 94 LYS A N 1
ATOM 731 C CA . LYS A 1 94 ? -11.005 26.825 -8.721 1.00 65.44 94 LYS A CA 1
ATOM 732 C C . LYS A 1 94 ? -10.676 28.320 -8.854 1.00 65.44 94 LYS A C 1
ATOM 734 O O . LYS A 1 94 ? -11.524 29.059 -9.356 1.00 65.44 94 LYS A O 1
ATOM 739 N N . ARG A 1 95 ? -9.510 28.761 -8.379 1.00 53.00 95 ARG A N 1
ATOM 740 C CA . ARG A 1 95 ? -8.970 30.115 -8.580 1.00 53.00 95 ARG A CA 1
ATOM 741 C C . ARG A 1 95 ? -8.102 30.169 -9.829 1.00 53.00 95 ARG A C 1
ATOM 743 O O . ARG A 1 95 ? -8.111 31.244 -10.462 1.00 53.00 95 ARG A O 1
#